Protein AF-A0AA36JQ43-F1 (afdb_monomer_lite)

Sequence (130 aa):
MARQMANFSRLMDSMVFTTFLMFVSGFGLFLMGELYKNVVQQETKKLSQIAMVVVRLFPFPDKKYEFNLTHVVVFSTLIGMLCMLHHPAQDVIQHELEKTQKNKKKREEAEKKREEAEKRRKKEESKEHK

Structure (mmCIF, N/CA/C/O backbone):
data_AF-A0AA36JQ43-F1
#
_entry.id   AF-A0AA36JQ43-F1
#
loop_
_atom_site.group_PDB
_atom_site.id
_atom_site.type_symbol
_atom_site.label_atom_id
_atom_site.label_alt_id
_atom_site.label_comp_id
_atom_site.label_asym_id
_atom_site.label_entity_id
_atom_site.label_seq_id
_atom_site.pdbx_PDB_ins_code
_atom_site.Cartn_x
_atom_site.Cartn_y
_atom_site.Cartn_z
_atom_site.occupancy
_atom_site.B_iso_or_equiv
_atom_site.auth_seq_id
_atom_site.auth_comp_id
_atom_site.auth_asym_id
_atom_site.auth_atom_id
_atom_site.pdbx_PDB_model_num
ATOM 1 N N . MET A 1 1 ? 27.685 4.639 -19.391 1.00 41.56 1 MET A N 1
ATOM 2 C CA . MET A 1 1 ? 26.687 3.791 -18.701 1.00 41.56 1 MET A CA 1
ATOM 3 C C . MET A 1 1 ? 25.889 4.657 -17.734 1.00 41.56 1 MET A C 1
ATOM 5 O O . MET A 1 1 ? 26.269 4.777 -16.579 1.00 41.56 1 MET A O 1
ATOM 9 N N . ALA A 1 2 ? 24.823 5.310 -18.200 1.00 42.31 2 ALA A N 1
ATOM 10 C CA . ALA A 1 2 ? 23.914 6.024 -17.308 1.00 42.31 2 ALA A CA 1
ATOM 11 C C . ALA A 1 2 ? 22.856 5.026 -16.820 1.00 42.31 2 ALA A C 1
ATOM 13 O O . ALA A 1 2 ? 22.004 4.593 -17.595 1.00 42.31 2 ALA A O 1
ATOM 14 N N . ARG A 1 3 ? 22.952 4.597 -15.555 1.00 54.16 3 ARG A N 1
ATOM 15 C CA . ARG A 1 3 ? 21.851 3.899 -14.878 1.00 54.16 3 ARG A CA 1
ATOM 16 C C . ARG A 1 3 ? 20.683 4.880 -14.835 1.00 54.16 3 ARG A C 1
ATOM 18 O O . ARG A 1 3 ? 20.814 5.947 -14.246 1.00 54.16 3 ARG A O 1
ATOM 25 N N . GLN A 1 4 ? 19.592 4.534 -15.507 1.00 57.38 4 GLN A N 1
ATOM 26 C CA . GLN A 1 4 ? 18.349 5.298 -15.536 1.00 57.38 4 GLN A CA 1
ATOM 27 C C . GLN A 1 4 ? 17.850 5.436 -14.086 1.00 57.38 4 GLN A C 1
ATOM 29 O O . GLN A 1 4 ? 17.307 4.491 -13.515 1.00 57.38 4 GLN A O 1
ATOM 34 N N . MET A 1 5 ? 18.155 6.568 -13.447 1.00 57.03 5 MET A N 1
ATOM 35 C CA . MET A 1 5 ? 17.706 6.868 -12.091 1.00 57.03 5 MET A CA 1
ATOM 36 C C . MET A 1 5 ? 16.191 7.008 -12.126 1.00 57.03 5 MET A C 1
ATOM 38 O O . MET A 1 5 ? 15.688 7.788 -12.923 1.00 57.03 5 MET A O 1
ATOM 42 N N . ALA A 1 6 ? 15.515 6.225 -11.284 1.00 57.56 6 ALA A N 1
ATOM 43 C CA . ALA A 1 6 ? 14.116 6.348 -10.885 1.00 57.56 6 ALA A CA 1
ATOM 44 C C . ALA A 1 6 ? 13.124 6.757 -11.991 1.00 57.56 6 ALA A C 1
ATOM 46 O O . ALA A 1 6 ? 13.035 7.906 -12.414 1.00 57.56 6 ALA A O 1
ATOM 47 N N . ASN A 1 7 ? 12.269 5.816 -12.389 1.00 74.88 7 ASN A N 1
ATOM 48 C CA . ASN A 1 7 ? 11.129 6.131 -13.238 1.00 74.88 7 ASN A CA 1
ATOM 49 C C . ASN A 1 7 ? 10.135 6.985 -12.420 1.00 74.88 7 ASN A C 1
ATOM 51 O O . ASN A 1 7 ? 9.294 6.438 -11.709 1.00 74.88 7 ASN A O 1
ATOM 55 N N . PHE A 1 8 ? 10.271 8.316 -12.458 1.00 73.94 8 PHE A N 1
ATOM 56 C CA . PHE A 1 8 ? 9.501 9.267 -11.638 1.00 73.94 8 PHE A CA 1
ATOM 57 C C . PHE A 1 8 ? 7.986 9.062 -11.753 1.00 73.94 8 PHE A C 1
ATOM 59 O O . PHE A 1 8 ? 7.268 9.199 -10.767 1.00 73.94 8 PHE A O 1
ATOM 66 N N . SER A 1 9 ? 7.514 8.642 -12.931 1.00 78.69 9 SER A N 1
ATOM 67 C CA . SER A 1 9 ? 6.114 8.274 -13.160 1.00 78.69 9 SER A CA 1
ATOM 68 C C . SER A 1 9 ? 5.636 7.157 -12.221 1.00 78.69 9 SER A C 1
ATOM 70 O O . SER A 1 9 ? 4.558 7.273 -11.648 1.00 78.69 9 SER A O 1
ATOM 72 N N . ARG A 1 10 ? 6.459 6.128 -11.971 1.00 77.25 10 ARG A N 1
ATOM 73 C CA . ARG A 1 10 ? 6.124 5.044 -11.030 1.00 77.25 10 ARG A CA 1
ATOM 74 C C . ARG A 1 10 ? 6.144 5.499 -9.573 1.00 77.25 10 ARG A C 1
ATOM 76 O O . ARG A 1 10 ? 5.381 4.978 -8.774 1.00 77.25 10 ARG A O 1
ATOM 83 N N . LEU A 1 11 ? 7.009 6.449 -9.213 1.00 82.31 11 LEU A N 1
ATOM 84 C CA . LEU A 1 11 ? 7.044 6.982 -7.846 1.00 82.31 11 LEU A CA 1
ATOM 85 C C . LEU A 1 11 ? 5.785 7.793 -7.524 1.00 82.31 11 LEU A C 1
ATOM 87 O O . LEU A 1 11 ? 5.253 7.671 -6.423 1.00 82.31 11 LEU A O 1
ATOM 91 N N . MET A 1 12 ? 5.298 8.584 -8.482 1.00 86.81 12 MET A N 1
ATOM 92 C CA . MET A 1 12 ? 4.047 9.330 -8.322 1.00 86.81 12 MET A CA 1
ATOM 93 C C . MET A 1 12 ? 2.839 8.407 -8.198 1.00 86.81 12 MET A C 1
ATOM 95 O O . MET A 1 12 ? 2.020 8.612 -7.307 1.00 86.81 12 MET A O 1
ATOM 99 N N . ASP A 1 13 ? 2.777 7.354 -9.012 1.00 83.81 13 ASP A N 1
ATOM 100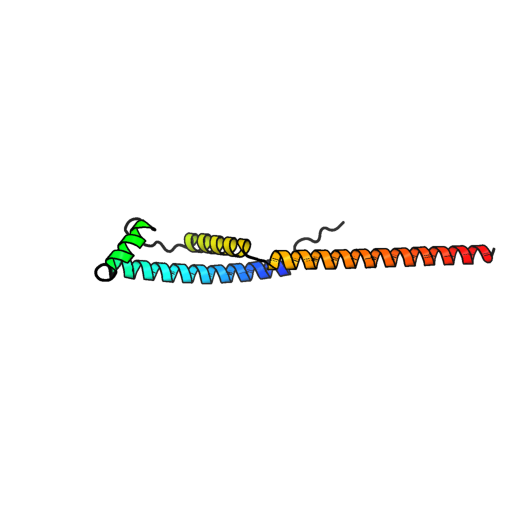 C CA . ASP A 1 13 ? 1.712 6.352 -8.929 1.00 83.81 13 ASP A CA 1
ATOM 101 C C . ASP A 1 13 ? 1.694 5.661 -7.549 1.00 83.81 13 ASP A C 1
ATOM 103 O O . ASP A 1 13 ? 0.676 5.641 -6.857 1.00 83.81 13 ASP A O 1
ATOM 107 N N . SER A 1 14 ? 2.863 5.237 -7.054 1.00 84.00 14 SER A N 1
ATOM 108 C CA . SER A 1 14 ? 3.002 4.665 -5.708 1.00 84.00 14 SER A CA 1
ATOM 109 C C . SER A 1 14 ? 2.602 5.632 -4.588 1.00 84.00 14 SER A C 1
ATOM 111 O O . SER A 1 14 ? 2.038 5.200 -3.580 1.00 84.00 14 SER A O 1
ATOM 113 N N . MET A 1 15 ? 2.885 6.931 -4.726 1.00 87.81 15 MET A N 1
ATOM 114 C CA . MET A 1 15 ? 2.529 7.940 -3.722 1.00 87.81 15 MET A CA 1
ATOM 115 C C . MET A 1 15 ? 1.013 8.157 -3.654 1.00 87.81 15 MET A C 1
ATOM 117 O O . MET A 1 15 ? 0.446 8.188 -2.558 1.00 87.81 15 MET A O 1
ATOM 121 N N . VAL A 1 16 ? 0.350 8.259 -4.809 1.00 90.25 16 VAL A N 1
ATOM 122 C CA . VAL A 1 16 ? -1.113 8.380 -4.888 1.00 90.25 16 VAL A CA 1
ATOM 123 C C . VAL A 1 16 ? -1.772 7.120 -4.337 1.00 90.25 16 VAL A C 1
ATOM 125 O O . VAL A 1 16 ? -2.656 7.216 -3.484 1.00 90.25 16 VAL A O 1
ATOM 128 N N . PHE A 1 17 ? -1.285 5.943 -4.739 1.00 87.00 17 PHE A N 1
ATOM 129 C CA . PHE A 1 17 ? -1.784 4.664 -4.245 1.00 87.00 17 PHE A CA 1
ATOM 130 C C . PHE A 1 17 ? -1.641 4.546 -2.725 1.00 87.00 17 PHE A C 1
ATOM 132 O O . PHE A 1 17 ? -2.618 4.246 -2.049 1.00 87.00 17 PHE A O 1
ATOM 139 N N . THR A 1 18 ? -0.468 4.860 -2.165 1.00 88.12 18 THR A N 1
ATOM 140 C CA . THR A 1 18 ? -0.226 4.808 -0.711 1.00 88.12 18 THR A CA 1
ATOM 141 C C . THR A 1 18 ? -1.135 5.769 0.048 1.00 88.12 18 THR A C 1
ATOM 143 O O . THR A 1 18 ? -1.691 5.405 1.082 1.00 88.12 18 THR A O 1
ATOM 146 N N . THR A 1 19 ? -1.330 6.979 -0.479 1.00 89.69 19 THR A N 1
ATOM 147 C CA . THR A 1 19 ? -2.221 7.978 0.125 1.00 89.69 19 THR A CA 1
ATOM 148 C C . THR A 1 19 ? -3.660 7.469 0.152 1.00 89.69 19 THR A C 1
ATOM 150 O O . THR A 1 19 ? -4.304 7.495 1.199 1.00 89.69 19 THR A O 1
ATOM 153 N N . PHE A 1 20 ? -4.148 6.932 -0.969 1.00 91.19 20 PHE A N 1
ATOM 154 C CA . PHE A 1 20 ? -5.473 6.320 -1.049 1.00 91.19 20 PHE A CA 1
ATOM 155 C C . PHE A 1 20 ? -5.618 5.150 -0.068 1.00 91.19 20 PHE A C 1
ATOM 157 O O . PHE A 1 20 ? -6.601 5.063 0.666 1.00 91.19 20 PHE A O 1
ATOM 164 N N . LEU A 1 21 ? -4.601 4.292 0.011 1.00 89.69 21 LEU A N 1
ATOM 165 C CA . LEU A 1 21 ? -4.574 3.147 0.913 1.00 89.69 21 LEU A CA 1
ATOM 166 C C . LEU A 1 21 ? -4.628 3.573 2.383 1.00 89.69 21 LEU A C 1
ATOM 168 O O . LEU A 1 21 ? -5.276 2.905 3.181 1.00 89.69 21 LEU A O 1
ATOM 172 N N . MET A 1 22 ? -4.007 4.702 2.731 1.00 88.94 22 MET A N 1
ATOM 173 C CA . MET A 1 22 ? -4.053 5.281 4.075 1.00 88.94 22 MET A CA 1
ATOM 174 C C . MET A 1 22 ? -5.454 5.792 4.443 1.00 88.94 22 MET A C 1
ATOM 176 O O . MET A 1 22 ? -5.886 5.644 5.585 1.00 88.94 22 MET A O 1
ATOM 180 N N . PHE A 1 23 ? -6.193 6.355 3.482 1.00 91.62 23 PHE A N 1
ATOM 181 C CA . PHE A 1 23 ? -7.590 6.747 3.695 1.00 91.62 23 PHE A CA 1
ATOM 182 C C . PHE A 1 23 ? -8.502 5.532 3.868 1.00 91.62 23 PHE A C 1
ATOM 184 O O . PHE A 1 23 ? -9.308 5.498 4.797 1.00 91.62 23 PHE A O 1
ATOM 191 N N . VAL A 1 24 ? -8.353 4.514 3.016 1.00 90.69 24 VAL A N 1
ATOM 192 C CA . VAL A 1 24 ? -9.134 3.271 3.109 1.00 90.69 24 VAL A CA 1
ATOM 193 C C . VAL A 1 24 ? -8.826 2.529 4.410 1.00 90.69 24 VAL A C 1
ATOM 195 O O . VAL A 1 24 ? -9.747 2.082 5.093 1.00 90.69 24 VAL A O 1
ATOM 198 N N . SER A 1 25 ? -7.550 2.433 4.792 1.00 89.19 25 SER A N 1
ATOM 199 C CA . SER A 1 25 ? -7.133 1.793 6.041 1.00 89.19 25 SER A CA 1
ATOM 200 C C . SER A 1 25 ? -7.660 2.561 7.254 1.00 89.19 25 SER A C 1
ATOM 202 O O . SER A 1 25 ? -8.205 1.948 8.171 1.00 89.19 25 SER A O 1
ATOM 204 N N . GLY A 1 26 ? -7.572 3.894 7.236 1.00 88.06 26 GLY A N 1
ATOM 205 C CA . GLY A 1 26 ? -8.089 4.764 8.288 1.00 88.06 26 GLY A CA 1
ATOM 206 C C . GLY A 1 26 ? -9.597 4.624 8.461 1.00 88.06 26 GLY A C 1
ATOM 207 O O . GLY A 1 26 ? -10.069 4.452 9.582 1.00 88.06 26 GLY A O 1
ATOM 208 N N . PHE A 1 27 ? -10.348 4.609 7.359 1.00 90.31 27 PHE A N 1
ATOM 209 C CA . PHE A 1 27 ? -11.793 4.399 7.388 1.00 90.31 27 PHE A CA 1
ATOM 210 C C . PHE A 1 27 ? -12.170 2.991 7.874 1.00 90.31 27 PHE A C 1
ATOM 212 O O . PHE A 1 27 ? -13.070 2.842 8.698 1.00 90.31 27 PHE A O 1
ATOM 219 N N . GLY A 1 28 ? -11.455 1.954 7.429 1.00 88.19 28 GLY A N 1
ATOM 220 C CA . GLY A 1 28 ? -11.682 0.577 7.875 1.00 88.19 28 GLY A CA 1
ATOM 221 C C . GLY A 1 28 ? -11.437 0.385 9.375 1.00 88.19 28 GLY A C 1
ATOM 222 O O . GLY A 1 28 ? -12.265 -0.202 10.069 1.00 88.19 28 GLY A O 1
ATOM 223 N N . LEU A 1 29 ? -10.335 0.933 9.894 1.00 88.12 29 LEU A N 1
ATOM 224 C CA . LEU A 1 29 ? -10.026 0.940 11.327 1.00 88.12 29 LEU A CA 1
ATOM 225 C C . LEU A 1 29 ? -11.053 1.748 12.128 1.00 88.12 29 LEU A C 1
ATOM 227 O O . LEU A 1 29 ? -11.472 1.308 13.194 1.00 88.12 29 LEU A O 1
ATOM 231 N N . PHE A 1 30 ? -11.501 2.891 11.604 1.00 87.56 30 PHE A N 1
ATOM 232 C CA . PHE A 1 30 ? -12.547 3.696 12.232 1.00 87.56 30 PHE A CA 1
ATOM 233 C C . PHE A 1 30 ? -13.858 2.909 12.378 1.00 87.56 30 PHE A C 1
ATOM 235 O O . PHE A 1 30 ? -14.410 2.827 13.476 1.00 87.56 30 PHE A O 1
ATOM 242 N N . LEU A 1 31 ? -14.314 2.252 11.305 1.00 87.38 31 LEU A N 1
ATOM 243 C CA . LEU A 1 31 ? -15.494 1.386 11.352 1.00 87.38 31 LEU A CA 1
ATOM 244 C C . LEU A 1 31 ? -15.314 0.223 12.328 1.00 87.38 31 LEU A C 1
ATOM 246 O O . LEU A 1 31 ? -16.241 -0.103 13.064 1.00 87.38 31 LEU A O 1
ATOM 250 N N . MET A 1 32 ? -14.129 -0.390 12.359 1.00 84.81 32 MET A N 1
ATOM 251 C CA . MET A 1 32 ? -13.826 -1.476 13.289 1.00 84.81 32 MET A CA 1
ATOM 252 C C . MET A 1 32 ? -13.833 -1.004 14.748 1.00 84.81 32 MET A C 1
ATOM 254 O O . MET A 1 32 ? -14.305 -1.735 15.617 1.00 84.81 32 MET A O 1
ATOM 258 N N . GLY A 1 33 ? -13.384 0.223 15.016 1.00 84.38 33 GLY A N 1
ATOM 259 C CA . GLY A 1 33 ? -13.463 0.857 16.329 1.00 84.38 33 GLY A CA 1
ATOM 260 C C . GLY A 1 33 ? -14.899 1.103 16.790 1.00 84.38 33 GLY A C 1
ATOM 261 O O . GLY A 1 33 ? -15.249 0.750 17.917 1.00 84.38 33 GLY A O 1
ATOM 262 N N . GLU A 1 34 ? -15.755 1.630 15.912 1.00 83.50 34 GLU A N 1
ATOM 263 C CA . GLU A 1 34 ? -17.188 1.805 16.194 1.00 83.50 34 GLU A CA 1
ATOM 264 C C . GLU A 1 34 ? -17.902 0.457 16.385 1.00 83.50 34 GLU A C 1
ATOM 266 O O . GLU A 1 34 ? -18.683 0.287 17.321 1.00 83.50 34 GLU A O 1
ATOM 271 N N . LEU A 1 35 ? -17.578 -0.554 15.574 1.00 82.00 35 LEU A N 1
ATOM 272 C CA . LEU A 1 35 ? -18.067 -1.925 15.757 1.00 82.00 35 LEU A CA 1
ATOM 273 C C . LEU A 1 35 ? -17.642 -2.505 17.107 1.00 82.00 35 LEU A C 1
ATOM 275 O O . LEU A 1 35 ? -18.471 -3.070 17.818 1.00 82.00 35 LEU A O 1
ATOM 279 N N . TYR A 1 36 ? -16.374 -2.346 17.485 1.00 80.19 36 TYR A N 1
ATOM 280 C CA . TYR A 1 36 ? -15.860 -2.828 18.762 1.00 80.19 36 TYR A CA 1
ATOM 281 C C . TYR A 1 36 ? -16.567 -2.145 19.938 1.00 80.19 36 TYR A C 1
ATOM 283 O O . TYR A 1 36 ? -16.996 -2.814 20.879 1.00 80.19 36 TYR A O 1
ATOM 291 N N . LYS A 1 37 ? -16.767 -0.825 19.860 1.00 79.00 37 LYS A N 1
ATOM 292 C CA . LYS A 1 37 ? -17.529 -0.054 20.847 1.00 79.00 37 LYS A CA 1
ATOM 293 C C . LYS A 1 37 ? -18.966 -0.568 20.967 1.00 79.00 37 LYS A C 1
ATOM 295 O O . LYS A 1 37 ? -19.423 -0.857 22.071 1.00 79.00 37 LYS A O 1
ATOM 300 N N . ASN A 1 38 ? -19.653 -0.771 19.848 1.00 77.50 38 ASN A N 1
ATOM 301 C CA . ASN A 1 38 ? -21.044 -1.219 19.845 1.00 77.50 38 ASN A CA 1
ATOM 302 C C . ASN A 1 38 ? -21.195 -2.665 20.353 1.00 77.50 38 ASN A C 1
ATOM 304 O O . ASN A 1 38 ? -22.049 -2.931 21.197 1.00 77.50 38 ASN A O 1
ATOM 308 N N . VAL A 1 39 ? -20.327 -3.589 19.929 1.00 76.56 39 VAL A N 1
ATOM 309 C CA . VAL A 1 39 ? -20.386 -5.014 20.311 1.00 76.56 39 VAL A CA 1
ATOM 310 C C . VAL A 1 39 ? -19.940 -5.247 21.755 1.00 76.56 39 VAL A C 1
ATOM 312 O O . VAL A 1 39 ? -20.571 -6.018 22.480 1.00 76.56 39 VAL A O 1
ATOM 315 N N . VAL A 1 40 ? -18.857 -4.600 22.194 1.00 71.88 40 VAL A N 1
ATOM 316 C CA . VAL A 1 40 ? -18.269 -4.854 23.517 1.00 71.88 40 VAL A CA 1
ATOM 317 C C . VAL A 1 40 ? -18.881 -3.960 24.596 1.00 71.88 40 VAL A C 1
ATOM 319 O O . VAL A 1 40 ? -19.095 -4.447 25.709 1.00 71.88 40 VAL A O 1
ATOM 322 N N . GLN A 1 41 ? -19.188 -2.690 24.297 1.00 67.38 41 GLN A N 1
ATOM 323 C CA . GLN A 1 41 ? -19.625 -1.715 25.309 1.00 67.38 41 GLN A CA 1
ATOM 324 C C . GLN A 1 41 ? -21.147 -1.509 25.381 1.00 67.38 41 GLN A C 1
ATOM 326 O O . GLN A 1 41 ? -21.640 -1.255 26.476 1.00 67.38 41 GLN A O 1
ATOM 331 N N . GLN A 1 42 ? -21.898 -1.620 24.274 1.00 65.88 42 GLN A N 1
ATOM 332 C CA . GLN A 1 42 ? -23.346 -1.327 24.268 1.00 65.88 42 GLN A CA 1
ATOM 333 C C . GLN A 1 42 ? -24.251 -2.571 24.188 1.00 65.88 42 GLN A C 1
ATOM 335 O O . GLN A 1 42 ? -25.255 -2.638 24.894 1.00 65.88 42 GLN A O 1
ATOM 340 N N . GLU A 1 43 ? -23.898 -3.584 23.390 1.00 60.28 43 GLU A N 1
ATOM 341 C CA . GLU A 1 43 ? -24.771 -4.731 23.059 1.00 60.28 43 GLU A CA 1
ATOM 342 C C . GLU A 1 43 ? -24.305 -6.075 23.666 1.00 60.28 43 GLU A C 1
ATOM 344 O O . GLU A 1 43 ? -24.635 -7.159 23.170 1.00 60.28 43 GLU A O 1
ATOM 349 N N . THR A 1 44 ? -23.582 -6.054 24.793 1.00 59.28 44 THR A N 1
ATOM 350 C CA . THR A 1 44 ? -23.033 -7.277 25.420 1.00 59.28 44 THR A CA 1
ATOM 351 C C . THR A 1 44 ? -24.111 -8.303 25.804 1.00 59.28 44 THR A C 1
ATOM 353 O O . THR A 1 44 ? -23.804 -9.481 25.968 1.00 59.28 44 THR A O 1
ATOM 356 N N . LYS A 1 45 ? -25.379 -7.885 25.941 1.00 58.03 45 LYS A N 1
ATOM 357 C CA . LYS A 1 45 ? -26.502 -8.765 26.308 1.00 58.03 45 LYS A CA 1
ATOM 358 C C . LYS A 1 45 ? -27.062 -9.589 25.142 1.00 58.03 45 LYS A C 1
ATOM 360 O O . LYS A 1 45 ? -27.519 -10.699 25.390 1.00 58.03 45 LYS A O 1
ATOM 365 N N . LYS A 1 46 ? -27.024 -9.094 23.897 1.00 60.91 46 LYS A N 1
ATOM 366 C CA . LYS A 1 46 ? -27.530 -9.823 22.713 1.00 60.91 46 LYS A CA 1
ATOM 367 C C . LYS A 1 46 ? -26.419 -10.485 21.900 1.00 60.91 46 LYS A C 1
ATOM 369 O O . LYS A 1 46 ? -26.638 -11.548 21.331 1.00 60.91 46 LYS A 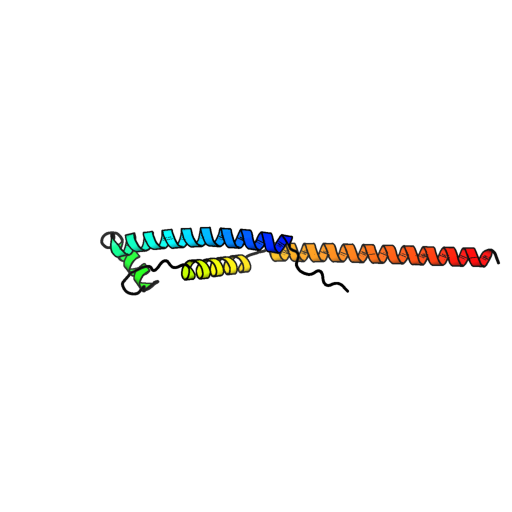O 1
ATOM 374 N N . LEU A 1 47 ? -25.215 -9.910 21.901 1.00 64.56 47 LEU A N 1
ATOM 375 C CA . LEU A 1 47 ? -24.049 -10.422 21.168 1.00 64.56 47 LEU A CA 1
ATOM 376 C C . LEU A 1 47 ? -22.978 -11.005 22.101 1.00 64.56 47 LEU A C 1
ATOM 378 O O . LEU A 1 47 ? -21.800 -11.031 21.757 1.00 64.56 47 LEU A O 1
ATOM 382 N N . SER A 1 48 ? -23.378 -11.493 23.280 1.00 66.19 48 SER A N 1
ATOM 383 C CA . SER A 1 48 ? -22.482 -11.955 24.353 1.00 66.19 48 SER A CA 1
ATOM 384 C C . SER A 1 48 ? -21.400 -12.940 23.884 1.00 66.19 48 SER A C 1
ATOM 386 O O 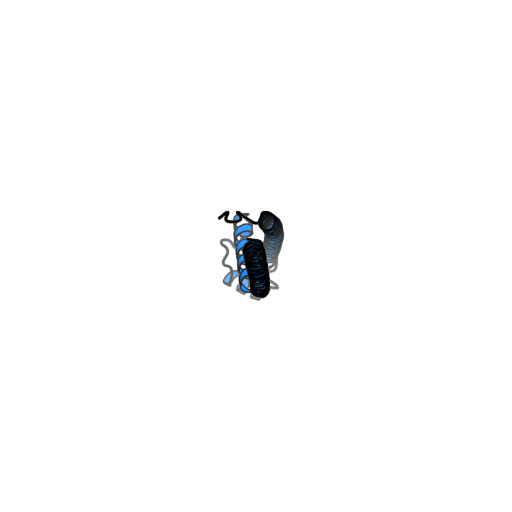. SER A 1 48 ? -20.228 -12.779 24.224 1.00 66.19 48 SER A O 1
ATOM 388 N N . GLN A 1 49 ? -21.764 -13.924 23.054 1.00 72.38 49 GLN A N 1
ATOM 389 C CA . GLN A 1 49 ? -20.813 -14.919 22.544 1.00 72.38 49 GLN A CA 1
ATOM 390 C C . GLN A 1 49 ? -19.794 -14.306 21.574 1.00 72.38 49 GLN A C 1
ATOM 392 O O . GLN A 1 49 ? -18.601 -14.580 21.682 1.00 72.38 49 GLN A O 1
ATOM 397 N N . ILE A 1 50 ? -20.241 -13.427 20.673 1.00 72.25 50 ILE A N 1
ATOM 398 C CA . ILE A 1 50 ? -19.363 -12.730 19.721 1.00 72.25 50 ILE A CA 1
ATOM 399 C C . ILE A 1 50 ? -18.446 -11.762 20.472 1.00 72.25 50 ILE A C 1
ATOM 401 O O . ILE A 1 50 ? -17.243 -11.744 20.231 1.00 72.25 50 ILE A O 1
ATOM 405 N N . ALA A 1 51 ? -18.980 -11.021 21.444 1.00 70.88 51 ALA A N 1
ATOM 406 C CA . ALA A 1 51 ? -18.202 -10.131 22.295 1.00 70.88 51 ALA A CA 1
ATOM 407 C C . ALA A 1 51 ? -17.120 -10.892 23.081 1.00 70.88 51 ALA A C 1
ATOM 409 O O . ALA A 1 51 ? -15.993 -10.413 23.182 1.00 70.88 51 ALA A O 1
ATOM 410 N N . MET A 1 52 ? -17.419 -12.096 23.586 1.00 74.44 52 MET A N 1
ATOM 411 C CA . MET A 1 52 ? -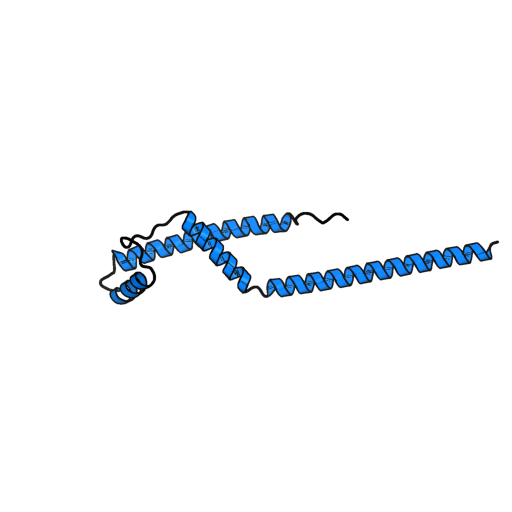16.434 -12.932 24.281 1.00 74.44 52 MET A CA 1
ATOM 412 C C . MET A 1 52 ? -15.308 -13.391 23.345 1.00 74.44 52 MET A C 1
ATOM 414 O O . MET A 1 52 ? -14.140 -13.343 23.731 1.00 74.44 52 MET A O 1
ATOM 418 N N . VAL A 1 53 ? -15.633 -13.795 22.111 1.00 79.12 53 VAL A N 1
ATOM 419 C CA . VAL A 1 53 ? -14.626 -14.167 21.104 1.00 79.12 53 VAL A CA 1
ATOM 420 C C . VAL A 1 53 ? -13.762 -12.964 20.738 1.00 79.12 53 VAL A C 1
ATOM 422 O O . VAL A 1 53 ? -12.542 -13.079 20.739 1.00 79.12 53 VAL A O 1
ATOM 425 N N . VAL A 1 54 ? -14.366 -11.801 20.488 1.00 73.62 54 VAL A N 1
ATOM 426 C CA . VAL A 1 54 ? -13.646 -10.579 20.102 1.00 73.62 54 VAL A CA 1
ATOM 427 C C . VAL A 1 54 ? -12.721 -10.095 21.221 1.00 73.62 54 VAL A C 1
ATOM 429 O O . VAL A 1 54 ? -11.568 -9.783 20.945 1.00 73.62 54 VAL A O 1
ATOM 432 N N . VAL A 1 55 ? -13.165 -10.110 22.482 1.00 74.56 55 VAL A N 1
ATOM 433 C CA . VAL A 1 55 ? -12.320 -9.769 23.644 1.00 74.56 55 VAL A CA 1
ATOM 434 C C . VAL A 1 55 ? -11.174 -10.770 23.829 1.00 74.56 55 VAL A C 1
ATOM 436 O O . VAL A 1 55 ? -10.097 -10.396 24.287 1.00 74.56 55 VAL A O 1
ATOM 439 N N . ARG A 1 56 ? -11.379 -12.041 23.464 1.00 77.75 56 ARG A N 1
ATOM 440 C CA . ARG A 1 56 ? -10.337 -13.074 23.524 1.00 77.75 56 ARG A CA 1
ATOM 441 C C . ARG A 1 56 ? -9.334 -12.968 22.375 1.00 77.75 56 ARG A C 1
ATOM 443 O O . ARG A 1 56 ? -8.161 -13.255 22.587 1.00 77.75 56 ARG A O 1
ATOM 450 N N . LEU A 1 57 ? -9.787 -12.582 21.182 1.00 78.25 57 LEU A N 1
ATOM 451 C CA . LEU A 1 57 ? -8.933 -12.396 20.008 1.00 78.25 57 LEU A CA 1
ATOM 452 C C . LEU A 1 57 ? -8.119 -11.099 20.106 1.00 78.2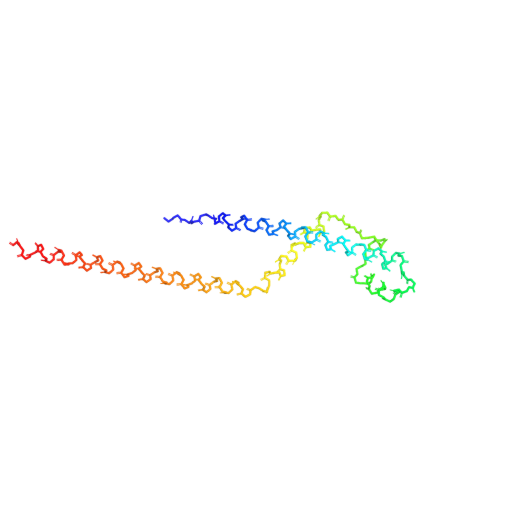5 57 LEU A C 1
ATOM 454 O O . LEU A 1 57 ? -6.949 -11.075 19.735 1.00 78.25 57 LEU A O 1
ATOM 458 N N . PHE A 1 58 ? -8.737 -10.040 20.630 1.00 73.62 58 PHE A N 1
ATOM 459 C CA . PHE A 1 58 ? -8.149 -8.714 20.774 1.00 73.62 58 PHE A CA 1
ATOM 460 C C . PHE A 1 58 ? -8.322 -8.215 22.214 1.00 73.62 58 PHE A C 1
ATOM 462 O O . PHE A 1 58 ? -9.254 -7.455 22.504 1.00 73.62 58 PHE A O 1
ATOM 469 N N . PRO A 1 59 ? -7.443 -8.638 23.140 1.00 70.00 59 PRO A N 1
ATOM 470 C CA . PRO A 1 59 ? -7.487 -8.190 24.524 1.00 70.00 59 PRO A CA 1
ATOM 471 C C . PRO A 1 59 ? -6.957 -6.752 24.625 1.00 70.00 59 PRO A C 1
ATOM 473 O O . PRO A 1 59 ? -5.821 -6.517 25.034 1.00 70.00 59 PRO A O 1
ATOM 476 N N . PHE A 1 60 ? -7.769 -5.774 24.220 1.00 73.44 60 PHE A N 1
ATOM 477 C CA . PHE A 1 60 ? -7.420 -4.365 24.372 1.00 73.44 60 PHE A CA 1
ATOM 478 C C . PHE A 1 60 ? -7.501 -3.953 25.852 1.00 73.44 60 PHE A C 1
ATOM 480 O O . PHE A 1 60 ? -8.516 -4.245 26.505 1.00 73.44 60 PHE A O 1
ATOM 487 N N . PRO A 1 61 ? -6.479 -3.262 26.392 1.00 66.50 61 PRO A N 1
ATOM 488 C CA . PRO A 1 61 ? -6.516 -2.746 27.756 1.00 66.50 61 PRO A CA 1
ATOM 489 C C . PRO A 1 61 ? -7.746 -1.845 27.945 1.00 66.50 61 PRO A C 1
ATOM 491 O O . PRO A 1 61 ? -8.154 -1.108 27.047 1.00 66.50 61 PRO A O 1
ATOM 494 N N . ASP A 1 62 ? -8.415 -1.995 29.088 1.00 65.31 62 ASP A N 1
ATOM 495 C CA . ASP A 1 62 ? -9.666 -1.307 29.442 1.00 65.31 62 ASP A CA 1
ATOM 496 C C . ASP A 1 62 ? -10.843 -1.476 28.465 1.00 65.31 62 ASP A C 1
ATOM 498 O O . ASP A 1 62 ? -11.824 -0.733 28.543 1.00 65.31 62 ASP A O 1
ATOM 502 N N . LYS A 1 63 ? -10.786 -2.449 27.541 1.00 65.44 63 LYS A N 1
ATOM 503 C CA . LYS A 1 63 ? -11.763 -2.603 26.447 1.00 65.44 63 LYS A CA 1
ATOM 504 C C . LYS A 1 63 ? -11.958 -1.295 25.669 1.00 65.44 63 LYS A C 1
ATOM 506 O O . LYS A 1 63 ? -13.070 -0.985 25.226 1.00 65.44 63 LYS A O 1
ATOM 511 N N . LYS A 1 64 ? -10.886 -0.519 25.515 1.00 67.81 64 LYS A N 1
ATOM 512 C CA . LYS A 1 64 ? -10.872 0.707 24.721 1.00 67.81 64 LYS A CA 1
ATOM 513 C C . LYS A 1 64 ? -10.093 0.455 23.446 1.00 67.81 64 LYS A C 1
ATOM 515 O O . LYS A 1 64 ? -8.970 -0.032 23.471 1.00 67.81 64 LYS A O 1
ATOM 520 N N . TYR A 1 65 ? -10.725 0.776 22.329 1.00 75.69 65 TYR A N 1
ATOM 521 C CA . TYR A 1 65 ? -10.064 0.774 21.039 1.00 75.69 65 TYR A CA 1
ATOM 522 C C . TYR A 1 65 ? -9.362 2.122 20.851 1.00 75.69 65 TYR A C 1
ATOM 524 O O . TYR A 1 65 ? -10.024 3.160 20.807 1.00 75.69 65 TYR A O 1
ATOM 532 N N . GLU A 1 66 ? -8.032 2.117 20.774 1.00 77.19 66 GLU A N 1
ATOM 533 C CA . GLU A 1 66 ? -7.248 3.328 20.530 1.00 77.19 66 GLU A CA 1
ATOM 534 C C . GLU A 1 66 ? -7.029 3.542 19.033 1.00 77.19 66 GLU A C 1
ATOM 536 O O . GLU A 1 66 ? -6.221 2.872 18.388 1.00 77.19 66 GLU A O 1
ATOM 541 N N . PHE A 1 67 ? -7.727 4.525 18.471 1.00 78.06 67 PHE A N 1
ATOM 542 C CA . PHE A 1 67 ? -7.511 4.946 17.095 1.00 78.06 67 PHE A CA 1
ATOM 543 C C . PHE A 1 67 ? -6.438 6.039 17.047 1.00 78.06 67 PHE A C 1
ATOM 545 O O . PHE A 1 67 ? -6.692 7.183 17.411 1.00 78.06 67 PHE A O 1
ATOM 552 N N . ASN A 1 68 ? -5.240 5.680 16.584 1.00 83.25 68 ASN A N 1
ATOM 553 C CA . ASN A 1 68 ? -4.103 6.593 16.448 1.00 83.25 68 ASN A CA 1
ATOM 554 C C . ASN A 1 68 ? -3.519 6.498 15.036 1.00 83.25 68 ASN A C 1
ATOM 556 O O . ASN A 1 68 ? -3.629 5.458 14.384 1.00 83.25 68 ASN A O 1
ATOM 560 N N . LEU A 1 69 ? -2.829 7.552 14.587 1.00 82.25 69 LEU A N 1
ATOM 561 C CA . LEU A 1 69 ? -2.198 7.587 13.260 1.00 82.25 69 LEU A CA 1
ATOM 562 C C . LEU A 1 69 ? -1.242 6.402 13.041 1.00 82.25 69 LEU A C 1
ATOM 564 O O . LEU A 1 69 ? -1.218 5.820 11.961 1.00 82.25 69 LEU A O 1
ATOM 568 N N . THR A 1 70 ? -0.519 5.983 14.081 1.00 85.12 70 THR A N 1
ATOM 569 C CA . THR A 1 70 ? 0.358 4.805 14.035 1.00 85.12 70 THR A CA 1
ATOM 570 C C . THR A 1 70 ? -0.398 3.531 13.654 1.00 85.12 70 THR A C 1
ATOM 572 O O . THR A 1 70 ? 0.091 2.771 12.825 1.00 85.12 70 THR A O 1
ATOM 575 N N . HIS A 1 71 ? -1.608 3.310 14.183 1.00 84.62 71 HIS A N 1
ATOM 576 C CA . HIS A 1 71 ? -2.429 2.149 13.820 1.00 84.62 71 HIS A CA 1
ATOM 577 C C . HIS A 1 71 ? -2.841 2.199 12.347 1.00 84.62 71 HIS A C 1
ATOM 579 O O . HIS A 1 71 ? -2.779 1.183 11.659 1.00 84.62 71 HIS A O 1
ATOM 585 N N . VAL A 1 72 ? -3.185 3.387 11.843 1.00 87.88 72 VAL A N 1
ATOM 586 C CA . VAL A 1 72 ? -3.539 3.600 10.432 1.00 87.88 72 VAL A CA 1
ATOM 587 C C . VAL A 1 72 ? -2.367 3.288 9.504 1.00 87.88 72 VAL A C 1
ATOM 589 O O . VAL A 1 72 ? -2.559 2.604 8.498 1.00 87.88 72 VAL A O 1
ATOM 592 N N . VAL A 1 73 ? -1.162 3.740 9.862 1.00 84.88 73 VAL A N 1
ATOM 593 C CA . VAL A 1 73 ? 0.070 3.523 9.088 1.00 84.88 73 VAL A CA 1
ATOM 594 C C . VAL A 1 73 ? 0.524 2.062 9.136 1.00 84.88 73 VAL A C 1
ATOM 596 O O . VAL A 1 73 ? 0.896 1.492 8.110 1.00 84.88 73 VAL A O 1
ATOM 599 N N . VAL A 1 74 ? 0.477 1.419 10.304 1.00 86.94 74 VAL A N 1
ATOM 600 C CA . VAL A 1 74 ? 0.827 -0.005 10.429 1.00 86.94 74 VAL A CA 1
ATOM 601 C C . VAL A 1 74 ? -0.170 -0.861 9.647 1.00 86.94 74 VAL A C 1
ATOM 603 O O . VAL A 1 74 ? 0.237 -1.739 8.890 1.00 86.94 74 VAL A O 1
ATOM 606 N N . PHE A 1 75 ? -1.468 -0.575 9.751 1.00 89.12 75 PHE A N 1
ATOM 607 C CA . PHE A 1 75 ? -2.496 -1.324 9.033 1.00 89.12 75 PHE A CA 1
ATOM 608 C C . PHE A 1 75 ? -2.428 -1.120 7.515 1.00 89.12 75 PHE A C 1
ATOM 610 O O . PHE A 1 75 ? -2.520 -2.098 6.775 1.00 89.12 75 PHE A O 1
ATOM 617 N N . SER A 1 76 ? -2.197 0.106 7.026 1.00 87.62 76 SER A N 1
ATOM 618 C CA . SER A 1 76 ? -1.983 0.333 5.588 1.00 87.62 76 SER A CA 1
ATOM 619 C C . SER A 1 76 ? -0.738 -0.390 5.078 1.00 87.62 76 SER A C 1
ATOM 621 O O . SER A 1 76 ? -0.764 -0.956 3.989 1.00 87.62 76 SER A O 1
ATOM 623 N N . THR A 1 77 ? 0.329 -0.445 5.878 1.00 85.44 77 THR A N 1
ATOM 624 C CA . THR A 1 77 ? 1.545 -1.191 5.529 1.00 85.44 77 THR A CA 1
ATOM 625 C C . THR A 1 77 ? 1.267 -2.691 5.420 1.00 85.44 77 THR A C 1
ATOM 627 O O . THR A 1 77 ? 1.695 -3.319 4.454 1.00 85.44 77 THR A O 1
ATOM 630 N N . LEU A 1 78 ? 0.498 -3.265 6.353 1.00 87.69 78 LEU A N 1
ATOM 631 C CA . LEU A 1 78 ? 0.096 -4.676 6.309 1.00 87.69 78 LEU A CA 1
ATOM 632 C C . LEU A 1 78 ? -0.767 -4.996 5.081 1.00 87.69 78 LEU A C 1
ATOM 634 O O . LEU A 1 78 ? -0.535 -6.008 4.423 1.00 87.69 78 LEU A O 1
ATOM 638 N N . ILE A 1 79 ? -1.719 -4.124 4.734 1.00 86.69 79 ILE A N 1
ATOM 639 C CA . ILE A 1 79 ? -2.515 -4.265 3.505 1.00 86.69 79 ILE A CA 1
ATOM 640 C C . ILE A 1 79 ? -1.601 -4.192 2.278 1.00 86.69 79 ILE A C 1
ATOM 642 O O . ILE A 1 79 ? -1.705 -5.033 1.390 1.00 86.69 79 ILE A O 1
ATOM 646 N N . GLY A 1 80 ? -0.666 -3.240 2.243 1.00 84.81 80 GLY A N 1
ATOM 647 C CA . GLY A 1 80 ? 0.317 -3.122 1.168 1.00 84.81 80 GLY A CA 1
ATOM 648 C C . GLY A 1 80 ? 1.150 -4.396 0.993 1.00 84.81 80 GLY A C 1
ATOM 649 O O . GLY A 1 80 ? 1.304 -4.877 -0.127 1.00 84.81 80 GLY A O 1
ATOM 650 N N . MET A 1 81 ? 1.622 -4.990 2.092 1.00 83.00 81 MET A N 1
ATOM 651 C CA . MET A 1 81 ? 2.335 -6.273 2.072 1.00 83.00 81 MET A CA 1
ATOM 652 C C . MET A 1 81 ? 1.448 -7.422 1.575 1.00 83.00 81 MET A C 1
ATOM 654 O O . MET A 1 81 ? 1.901 -8.243 0.779 1.00 83.00 81 MET A O 1
ATOM 658 N N . LEU A 1 82 ? 0.177 -7.463 1.980 1.00 83.06 82 LEU A N 1
ATOM 659 C CA . LEU A 1 82 ? -0.775 -8.468 1.506 1.00 83.06 82 LEU A CA 1
ATOM 660 C C . LEU A 1 82 ? -1.023 -8.351 -0.006 1.00 83.06 82 LEU A C 1
ATOM 662 O O . LEU A 1 82 ? -1.047 -9.361 -0.706 1.00 83.06 82 LEU A O 1
ATOM 666 N N . CYS A 1 83 ? -1.130 -7.127 -0.529 1.00 76.25 83 CYS A N 1
ATOM 667 C CA . CYS A 1 83 ? -1.249 -6.877 -1.965 1.00 76.25 83 CYS A CA 1
ATOM 668 C C . CYS A 1 83 ? -0.003 -7.323 -2.748 1.00 76.25 83 CYS A C 1
ATOM 670 O O . CYS A 1 83 ? -0.122 -7.726 -3.903 1.00 76.25 83 CYS A O 1
ATOM 672 N N . MET A 1 84 ? 1.187 -7.291 -2.138 1.00 72.00 84 MET A N 1
ATOM 673 C CA . MET A 1 84 ? 2.417 -7.781 -2.773 1.00 72.00 84 MET A CA 1
ATOM 674 C C . MET A 1 84 ? 2.490 -9.312 -2.840 1.00 72.00 84 MET A C 1
ATOM 676 O O . MET A 1 84 ? 3.083 -9.839 -3.776 1.00 72.00 84 MET A O 1
ATOM 680 N N . LEU A 1 85 ? 1.871 -10.031 -1.899 1.00 66.75 85 LEU A N 1
ATOM 681 C CA . LEU A 1 85 ? 1.909 -11.500 -1.846 1.00 66.75 85 LEU A CA 1
ATOM 682 C C . LEU A 1 85 ? 1.077 -12.188 -2.943 1.00 66.75 85 LEU A C 1
ATOM 684 O O . LEU A 1 85 ? 1.270 -13.372 -3.195 1.00 66.75 85 LEU A O 1
ATOM 688 N N . HIS A 1 86 ? 0.164 -11.468 -3.600 1.00 57.25 86 HIS A N 1
ATOM 689 C CA . HIS A 1 86 ? -0.840 -12.045 -4.501 1.00 57.25 86 HIS A CA 1
ATOM 690 C C . HIS A 1 86 ? -0.906 -11.371 -5.879 1.00 57.25 86 HIS A C 1
ATOM 692 O O . HIS A 1 86 ? -1.983 -11.313 -6.471 1.00 57.25 86 HIS A O 1
ATOM 698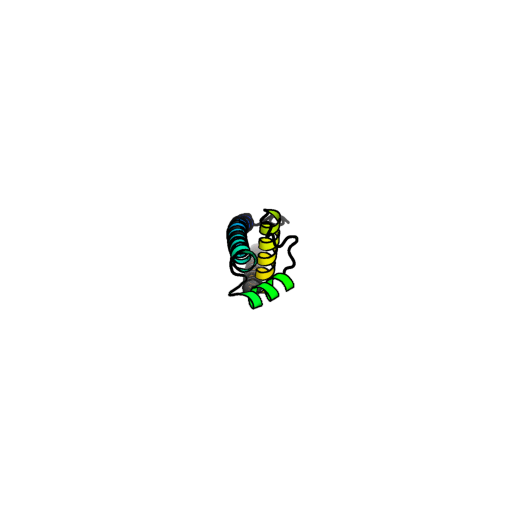 N N . HIS A 1 87 ? 0.201 -10.852 -6.424 1.00 55.78 87 HIS A N 1
ATOM 699 C CA . HIS A 1 87 ? 0.149 -10.185 -7.731 1.00 55.78 87 HIS A CA 1
ATOM 700 C C . HIS A 1 87 ? 0.704 -11.035 -8.892 1.00 55.78 87 HIS A C 1
ATOM 702 O O . HIS A 1 87 ? 1.876 -10.890 -9.238 1.00 55.78 87 HIS A O 1
ATOM 708 N N . PRO A 1 88 ? -0.147 -11.788 -9.629 1.00 58.97 88 PRO A N 1
ATOM 709 C CA . PRO A 1 88 ? 0.207 -12.331 -10.951 1.00 58.97 88 PRO A CA 1
ATOM 710 C C . PRO A 1 88 ? 0.595 -11.229 -11.955 1.00 58.97 88 PRO A C 1
ATOM 712 O O . PRO A 1 88 ? 1.208 -11.491 -12.985 1.00 58.97 88 PRO A O 1
ATOM 715 N N . ALA A 1 89 ? 0.286 -9.964 -11.645 1.00 60.28 89 ALA A N 1
ATOM 716 C CA . ALA A 1 89 ? 0.750 -8.826 -12.429 1.00 60.28 89 ALA A CA 1
ATOM 717 C C . ALA A 1 89 ? 2.273 -8.638 -12.366 1.00 60.28 89 ALA A C 1
ATOM 719 O O . ALA A 1 89 ? 2.835 -8.149 -13.339 1.00 60.28 89 ALA A O 1
ATOM 720 N N . GLN A 1 90 ? 2.959 -9.025 -11.280 1.00 60.94 90 GLN A N 1
ATOM 721 C CA . GLN A 1 90 ? 4.424 -8.945 -11.241 1.00 60.94 90 GLN A CA 1
ATOM 722 C C . GLN A 1 90 ? 5.054 -9.927 -12.233 1.00 60.94 90 GLN A C 1
ATOM 724 O O . GLN A 1 90 ? 5.950 -9.530 -12.977 1.00 60.94 90 GLN A O 1
ATOM 729 N N . ASP A 1 91 ? 4.509 -11.141 -12.336 1.00 65.00 91 ASP A N 1
ATOM 730 C CA . ASP A 1 91 ? 4.952 -12.137 -13.317 1.00 65.00 91 ASP A CA 1
ATOM 731 C C . ASP A 1 91 ? 4.701 -11.668 -14.756 1.00 65.00 91 ASP A C 1
ATOM 733 O O . ASP A 1 91 ? 5.581 -11.765 -15.613 1.00 65.00 91 ASP A O 1
ATOM 737 N N . VAL A 1 92 ? 3.527 -11.086 -15.025 1.00 68.44 92 VAL A N 1
ATOM 738 C CA . VAL A 1 92 ? 3.191 -10.535 -16.350 1.00 68.44 92 VAL A CA 1
ATOM 739 C C . VAL A 1 92 ? 4.103 -9.358 -16.704 1.00 68.44 92 VAL A C 1
ATOM 741 O O . VAL A 1 92 ? 4.654 -9.322 -17.804 1.00 68.44 92 VAL A O 1
ATOM 744 N N . ILE A 1 93 ? 4.329 -8.429 -15.770 1.00 72.50 93 ILE A N 1
ATOM 745 C CA . ILE A 1 93 ? 5.227 -7.281 -15.963 1.00 72.50 93 ILE A CA 1
ATOM 746 C C . ILE A 1 93 ? 6.655 -7.761 -16.234 1.00 72.50 93 ILE A C 1
ATOM 748 O O . ILE A 1 93 ? 7.322 -7.225 -17.120 1.00 72.50 93 ILE A O 1
ATOM 752 N N . GLN A 1 94 ? 7.128 -8.776 -15.510 1.00 76.38 94 GLN A N 1
ATOM 753 C CA . GLN A 1 94 ? 8.458 -9.341 -15.706 1.00 76.38 94 GLN A CA 1
ATOM 754 C C . GLN A 1 94 ? 8.582 -10.029 -17.070 1.00 76.38 94 GLN A C 1
ATOM 756 O O . GLN A 1 94 ? 9.539 -9.771 -17.803 1.00 76.38 94 GLN A O 1
ATOM 761 N N . HIS A 1 95 ? 7.575 -10.803 -17.472 1.00 77.31 95 HIS A N 1
ATOM 762 C CA . HIS A 1 95 ? 7.537 -11.457 -18.776 1.00 77.31 95 HIS A CA 1
ATOM 763 C C . HIS A 1 95 ? 7.490 -10.451 -19.944 1.00 77.31 95 HIS A C 1
ATOM 765 O O . HIS A 1 95 ? 8.193 -10.618 -20.947 1.00 77.31 95 HIS A O 1
ATOM 771 N N . GLU A 1 96 ? 6.721 -9.363 -19.830 1.00 82.19 96 GLU A N 1
ATOM 772 C CA . GLU A 1 96 ? 6.694 -8.297 -20.841 1.00 82.19 96 GLU A CA 1
ATOM 773 C C . GLU A 1 96 ? 8.015 -7.523 -20.920 1.00 82.19 96 GLU A C 1
ATOM 775 O O . GLU A 1 96 ? 8.492 -7.216 -22.022 1.00 82.19 96 GLU A O 1
ATOM 780 N N . LEU A 1 97 ? 8.652 -7.254 -19.777 1.00 82.56 97 LEU A N 1
ATOM 781 C CA . LEU A 1 97 ? 9.982 -6.645 -19.716 1.00 82.56 97 LEU A CA 1
ATOM 782 C C . LEU A 1 97 ? 11.025 -7.524 -20.406 1.00 82.56 97 LEU A C 1
ATOM 784 O O . LEU A 1 97 ? 11.794 -7.029 -21.234 1.00 82.56 97 LEU A O 1
ATOM 788 N N . GLU A 1 98 ? 11.021 -8.827 -20.136 1.00 84.69 98 GLU A N 1
ATOM 789 C CA . GLU A 1 98 ? 11.917 -9.776 -20.793 1.00 84.69 98 GLU A CA 1
ATOM 790 C C . GLU A 1 98 ? 11.683 -9.842 -22.304 1.00 84.69 98 GLU A C 1
ATOM 792 O O . GLU A 1 98 ? 12.640 -9.813 -23.085 1.00 84.69 98 GLU A O 1
ATOM 797 N N . LYS A 1 99 ? 10.420 -9.886 -22.744 1.00 85.81 99 LYS A N 1
ATOM 798 C CA . LYS A 1 99 ? 10.060 -9.905 -24.169 1.00 85.81 99 LYS A CA 1
ATOM 799 C C . LYS A 1 99 ? 10.521 -8.631 -24.877 1.00 85.81 99 LYS A C 1
ATOM 801 O O . LYS A 1 99 ? 11.112 -8.700 -25.958 1.00 85.81 99 LYS A O 1
ATOM 806 N N . THR A 1 100 ? 10.323 -7.476 -24.248 1.00 84.44 100 THR A N 1
ATOM 807 C CA . THR A 1 100 ? 10.726 -6.173 -24.792 1.00 84.44 100 THR A CA 1
ATOM 808 C C . THR A 1 100 ? 12.246 -6.055 -24.884 1.00 84.44 100 THR A C 1
ATOM 810 O O . THR A 1 100 ? 12.774 -5.628 -25.913 1.00 84.44 100 THR A O 1
ATOM 813 N N . GLN A 1 101 ? 12.979 -6.515 -23.865 1.00 86.62 101 GLN A N 1
ATOM 814 C CA . GLN A 1 101 ? 14.443 -6.530 -23.884 1.00 86.62 101 GLN A CA 1
ATOM 815 C C . GLN A 1 101 ? 15.009 -7.490 -24.937 1.00 86.62 101 GLN A C 1
ATOM 817 O O . GLN A 1 101 ? 15.945 -7.126 -25.652 1.00 86.62 101 GLN A O 1
ATOM 822 N N . LYS A 1 102 ? 14.436 -8.693 -25.081 1.00 87.38 102 LYS A N 1
ATOM 823 C CA . LYS A 1 102 ? 14.837 -9.657 -26.121 1.00 87.38 102 LYS A CA 1
ATOM 824 C C . LYS A 1 102 ? 14.626 -9.080 -27.523 1.00 87.38 102 LYS A C 1
ATOM 826 O O . LYS A 1 102 ? 15.520 -9.182 -28.361 1.00 87.38 102 LYS A O 1
ATOM 831 N N . ASN A 1 103 ? 13.491 -8.425 -27.768 1.00 88.19 103 ASN A N 1
ATOM 832 C CA . ASN A 1 103 ? 13.203 -7.797 -29.059 1.00 88.19 103 ASN A CA 1
ATOM 833 C C . ASN A 1 103 ? 14.139 -6.621 -29.360 1.00 88.19 103 ASN A C 1
ATOM 835 O O . ASN A 1 103 ? 14.615 -6.499 -30.488 1.00 88.19 103 ASN A O 1
ATOM 839 N N . LYS A 1 104 ? 14.455 -5.794 -28.357 1.00 89.81 104 LYS A N 1
ATOM 840 C CA . LYS A 1 104 ? 15.394 -4.678 -28.515 1.00 89.81 104 LYS A CA 1
ATOM 841 C C . LYS A 1 104 ? 16.805 -5.164 -28.865 1.00 89.81 104 LYS A C 1
ATOM 843 O O . LYS A 1 104 ? 17.373 -4.687 -29.842 1.00 89.81 104 LYS A O 1
ATOM 848 N N . LYS A 1 105 ? 17.317 -6.183 -28.161 1.00 89.62 105 LYS A N 1
ATOM 849 C CA . LYS A 1 105 ? 18.627 -6.796 -28.458 1.00 89.62 105 LYS A CA 1
ATOM 850 C C . LYS A 1 105 ? 18.697 -7.375 -29.873 1.00 89.62 105 LYS A C 1
ATOM 852 O O . LYS A 1 105 ? 19.668 -7.132 -30.578 1.00 89.62 105 LYS A O 1
ATOM 857 N N . LYS A 1 106 ? 17.653 -8.092 -30.313 1.00 89.81 106 LYS A N 1
ATOM 858 C CA . LYS A 1 106 ? 17.582 -8.634 -31.684 1.00 89.81 106 LYS A CA 1
ATOM 859 C C . LYS A 1 106 ? 17.628 -7.534 -32.747 1.00 89.81 106 LYS A C 1
ATOM 861 O O . LYS A 1 106 ? 18.278 -7.711 -33.773 1.00 89.81 106 LYS A O 1
ATOM 866 N N . ARG A 1 107 ? 16.950 -6.407 -32.506 1.00 90.38 107 ARG A N 1
ATOM 867 C CA . ARG A 1 107 ? 16.958 -5.251 -33.415 1.00 90.38 107 ARG A CA 1
ATOM 868 C C . ARG A 1 107 ? 18.340 -4.605 -33.502 1.00 90.38 107 ARG A C 1
ATOM 870 O O . ARG A 1 107 ? 18.832 -4.419 -34.608 1.00 90.38 107 ARG A O 1
ATOM 877 N N . GLU A 1 108 ? 18.978 -4.354 -32.360 1.00 91.56 108 GLU A N 1
ATOM 878 C CA . GLU A 1 108 ? 20.327 -3.771 -32.303 1.00 91.56 108 GLU A CA 1
ATOM 879 C C . GLU A 1 108 ? 21.380 -4.674 -32.972 1.00 91.56 108 GLU A C 1
ATOM 881 O O . GLU A 1 108 ? 22.281 -4.189 -33.654 1.00 91.56 108 GLU A O 1
ATOM 886 N N . GLU A 1 109 ? 21.272 -5.999 -32.827 1.00 92.19 109 GLU A N 1
ATOM 887 C CA . GLU A 1 109 ? 22.195 -6.939 -33.474 1.00 92.19 109 GLU A CA 1
ATOM 888 C C . GLU A 1 109 ? 21.991 -7.005 -34.998 1.00 92.19 109 GLU A C 1
ATOM 890 O O . GLU A 1 109 ? 22.961 -7.067 -35.757 1.00 92.19 109 GLU A O 1
ATOM 895 N N . ALA A 1 110 ? 20.738 -6.954 -35.463 1.00 92.38 110 ALA A N 1
ATOM 896 C CA . ALA A 1 110 ? 20.420 -6.907 -36.890 1.00 92.38 110 ALA A CA 1
ATOM 897 C C . ALA A 1 110 ? 20.916 -5.610 -37.550 1.00 92.38 110 ALA A C 1
ATOM 899 O O . ALA A 1 110 ? 21.408 -5.638 -38.679 1.00 92.38 110 ALA A O 1
ATOM 900 N N . GLU A 1 111 ? 20.820 -4.487 -36.839 1.00 93.31 111 GLU A N 1
ATOM 901 C CA . GLU A 1 111 ? 21.302 -3.185 -37.298 1.00 93.31 111 GLU A CA 1
ATOM 902 C C . GLU A 1 111 ? 22.833 -3.160 -37.402 1.00 93.31 111 GLU A C 1
ATOM 904 O O . GLU A 1 111 ? 23.368 -2.823 -38.458 1.00 93.31 111 GLU A O 1
ATOM 909 N N . LYS A 1 112 ? 23.549 -3.672 -36.389 1.00 93.12 112 LYS A N 1
ATOM 910 C CA . LYS A 1 112 ? 25.017 -3.816 -36.441 1.00 93.12 112 LYS A CA 1
ATOM 911 C C . LYS A 1 112 ? 25.496 -4.690 -37.600 1.00 93.12 112 LYS A C 1
ATOM 913 O O . LYS A 1 112 ? 26.459 -4.332 -38.275 1.00 93.12 112 LYS A O 1
ATOM 918 N N . LYS A 1 113 ? 24.822 -5.815 -37.867 1.00 92.69 113 LYS A N 1
ATOM 919 C CA . LYS A 1 113 ? 25.164 -6.696 -39.002 1.00 92.69 113 LYS A CA 1
ATOM 920 C C . LYS A 1 113 ? 24.958 -6.004 -40.350 1.00 92.69 113 LYS A C 1
ATOM 922 O O . LYS A 1 113 ? 25.759 -6.206 -41.260 1.00 92.69 113 LYS A O 1
ATOM 927 N N . ARG A 1 114 ? 23.914 -5.178 -40.484 1.00 92.75 114 ARG A N 1
ATOM 928 C CA . ARG A 1 114 ? 23.683 -4.372 -41.693 1.00 92.75 114 ARG A CA 1
ATOM 929 C C . ARG A 1 114 ? 24.776 -3.326 -41.891 1.00 92.75 114 ARG A C 1
ATOM 931 O O . ARG A 1 114 ? 25.321 -3.248 -42.988 1.00 92.75 114 ARG A O 1
ATOM 938 N N . GLU A 1 115 ? 25.149 -2.599 -40.840 1.00 93.19 115 GLU A N 1
ATOM 939 C CA . GLU A 1 115 ? 26.235 -1.615 -40.918 1.00 93.19 115 GLU A CA 1
ATOM 940 C C . GLU A 1 115 ? 27.590 -2.252 -41.261 1.00 93.19 115 GLU A C 1
ATOM 942 O O . GLU A 1 115 ? 28.354 -1.697 -42.052 1.00 93.19 115 GLU A O 1
ATOM 947 N N . GLU A 1 116 ? 27.914 -3.419 -40.694 1.00 92.94 116 GLU A N 1
ATOM 948 C CA . GLU A 1 116 ? 29.146 -4.139 -41.040 1.00 92.94 116 GLU A CA 1
ATOM 949 C C . GLU A 1 116 ? 29.147 -4.627 -42.490 1.00 92.94 116 GLU A C 1
ATOM 951 O O . GLU A 1 116 ? 30.167 -4.500 -43.171 1.00 92.94 116 GLU A O 1
ATOM 956 N N . ALA A 1 117 ? 28.022 -5.151 -42.981 1.00 91.69 117 ALA A N 1
ATOM 957 C CA . ALA A 1 117 ? 27.892 -5.581 -44.370 1.00 91.69 117 ALA A CA 1
ATOM 958 C C . ALA A 1 117 ? 28.040 -4.400 -45.344 1.00 91.69 117 ALA A C 1
ATOM 960 O O . ALA A 1 117 ? 28.743 -4.514 -46.347 1.00 91.69 117 ALA A O 1
ATOM 961 N N . GLU A 1 118 ? 27.448 -3.247 -45.029 1.00 93.69 118 GLU A N 1
ATOM 962 C CA . GLU A 1 118 ? 27.568 -2.037 -45.844 1.00 93.69 118 GLU A CA 1
ATOM 963 C C . GLU A 1 118 ? 29.004 -1.488 -45.843 1.00 93.69 118 GLU A C 1
ATOM 965 O O . GLU A 1 118 ? 29.539 -1.129 -46.892 1.00 93.69 118 GLU A O 1
ATOM 970 N N . LYS A 1 119 ? 29.682 -1.496 -44.687 1.00 92.50 119 LYS A N 1
ATOM 971 C CA . LYS A 1 119 ? 31.103 -1.119 -44.587 1.00 92.50 119 LYS A CA 1
ATOM 972 C C . LYS A 1 119 ? 32.016 -2.060 -45.373 1.00 92.50 119 LYS A C 1
ATOM 974 O O . LYS A 1 119 ? 33.020 -1.598 -45.913 1.00 92.50 119 LYS A O 1
ATOM 979 N N . ARG A 1 120 ? 31.708 -3.360 -45.434 1.00 91.38 120 ARG A N 1
ATOM 980 C CA . ARG A 1 120 ? 32.461 -4.327 -46.252 1.00 91.38 120 ARG A CA 1
ATOM 981 C C . ARG A 1 120 ? 32.270 -4.065 -47.744 1.00 91.38 120 ARG A C 1
ATOM 983 O O . ARG A 1 120 ? 33.273 -3.941 -48.435 1.00 91.38 120 ARG A O 1
ATOM 990 N N . ARG A 1 121 ? 31.031 -3.845 -48.196 1.00 90.44 121 ARG A N 1
ATOM 991 C CA . ARG A 1 121 ? 30.730 -3.499 -49.598 1.00 90.44 121 ARG A CA 1
ATOM 992 C C . ARG A 1 121 ? 31.452 -2.232 -50.055 1.00 90.44 121 ARG A C 1
ATOM 994 O O . ARG A 1 121 ? 32.172 -2.268 -51.042 1.00 90.44 121 ARG A O 1
ATOM 1001 N N . LYS A 1 122 ? 31.397 -1.154 -49.263 1.00 89.12 122 LYS A N 1
ATOM 1002 C CA . LYS A 1 122 ? 32.117 0.099 -49.573 1.00 89.12 122 LYS A CA 1
ATOM 1003 C C . LYS A 1 122 ? 33.642 -0.078 -49.639 1.00 89.12 122 LYS A C 1
ATOM 1005 O O . LYS A 1 122 ? 34.316 0.611 -50.404 1.00 89.12 122 LYS A O 1
ATOM 1010 N N . LYS A 1 123 ? 34.208 -0.989 -48.834 1.00 86.56 123 LYS A N 1
ATOM 1011 C CA . LYS A 1 123 ? 35.644 -1.326 -48.871 1.00 86.56 123 LYS A CA 1
ATOM 1012 C C . LYS A 1 123 ? 36.026 -2.169 -50.088 1.00 86.56 123 LYS A C 1
ATOM 1014 O O . LYS A 1 123 ? 37.157 -2.039 -50.543 1.00 86.56 123 LYS A O 1
ATOM 1019 N N . GLU A 1 124 ? 35.138 -3.034 -50.566 1.00 84.12 124 GLU A N 1
ATOM 1020 C CA . GLU A 1 124 ? 35.340 -3.835 -51.779 1.00 84.12 124 GLU A CA 1
ATOM 1021 C C . GLU A 1 124 ? 35.260 -2.946 -53.029 1.00 84.12 124 GLU A C 1
ATOM 1023 O O . GLU A 1 124 ? 36.208 -2.930 -53.808 1.00 84.12 124 GLU A O 1
ATOM 1028 N N . GLU A 1 125 ? 34.247 -2.081 -53.129 1.00 82.69 125 GLU A N 1
ATOM 1029 C CA . GLU A 1 125 ? 34.098 -1.104 -54.224 1.00 82.69 125 GLU A CA 1
ATOM 1030 C C . GLU A 1 125 ? 35.291 -0.128 -54.313 1.00 82.69 125 GLU A C 1
ATOM 1032 O O . GLU A 1 125 ? 35.760 0.201 -55.399 1.00 82.69 125 GLU A O 1
ATOM 1037 N N . SER A 1 126 ? 35.857 0.292 -53.173 1.00 78.38 126 SER A N 1
ATOM 1038 C CA . SER A 1 126 ? 37.043 1.171 -53.149 1.00 78.38 126 SER A CA 1
ATOM 1039 C C . SER A 1 126 ? 38.356 0.474 -53.539 1.00 78.38 126 SER A C 1
ATOM 1041 O O . SER A 1 126 ? 39.355 1.154 -53.773 1.00 78.38 126 SER A O 1
ATOM 1043 N N . LYS A 1 127 ? 38.399 -0.865 -53.554 1.00 76.44 127 LYS A N 1
ATOM 1044 C CA . LYS A 1 127 ? 39.581 -1.643 -53.966 1.00 76.44 127 LYS A CA 1
ATOM 1045 C C . LYS A 1 127 ? 39.578 -1.978 -55.454 1.00 76.44 127 LYS A C 1
ATOM 1047 O O . LYS A 1 127 ? 40.649 -2.194 -55.997 1.00 76.44 127 LYS A O 1
ATOM 1052 N N . GLU A 1 128 ? 38.411 -2.014 -56.089 1.00 67.94 128 GLU A N 1
ATOM 1053 C CA . GLU A 1 128 ? 38.257 -2.323 -57.517 1.00 67.94 128 GLU A CA 1
ATOM 1054 C C . GLU A 1 128 ? 38.516 -1.106 -58.427 1.00 67.94 128 GLU A C 1
ATOM 1056 O O . GLU A 1 128 ? 38.720 -1.253 -59.627 1.00 67.94 128 GLU A O 1
ATOM 1061 N N . HIS A 1 129 ? 38.531 0.105 -57.858 1.00 59.72 129 HIS A N 1
ATOM 1062 C CA . HIS A 1 129 ? 38.789 1.371 -58.562 1.00 59.72 129 HIS A CA 1
ATOM 1063 C C . HIS A 1 129 ? 40.224 1.912 -58.387 1.00 59.72 129 HIS A C 1
ATOM 1065 O O . HIS A 1 129 ? 40.483 3.085 -58.664 1.00 59.72 129 HIS A O 1
ATOM 1071 N N . LYS A 1 130 ? 41.148 1.079 -57.899 1.00 49.47 130 LYS A N 1
ATOM 1072 C CA . LYS A 1 130 ? 42.573 1.386 -57.715 1.00 49.47 130 LYS A CA 1
ATOM 1073 C C . LYS A 1 130 ? 43.427 0.428 -58.527 1.00 49.47 130 LYS A C 1
ATOM 1075 O O . LYS A 1 130 ? 44.453 0.908 -59.052 1.00 49.47 130 LYS A O 1
#

Foldseek 3Di:
DDDPPDPVVVVVVVVVVLVVLLVVLLVVLVVVQVVLCCCQPPPCPPNVVVNVVCCVVDVDVVSHDDRDSVSSNVRSVVVVVVVVVDDPVVVVVVVVVVVVVVVVVVVVVVVVVVVVVVVVVVVVVVVVVD

Radius of gyration: 30.55 Å; chains: 1; bounding box: 70×24×88 Å

Organism: NCBI:txid2562239

pLDDT: mean 78.72, std 11.87, range [41.56, 93.69]

Secondary structure (DSSP, 8-state):
-------HHHHHHHHHHHHHHHHHHHHHHHHHHHHHIIIIII-TTTSHHHHHHHHHHS--GGG-----HHHHHHHHHHHHHHHHHT-HHHHHHHHHHHHHHHHHHHHHHHHHHHHHHHHHHHHHHHHHT-